Protein AF-A0A7W8KKW0-F1 (afdb_monomer)

Secondary structure (DSSP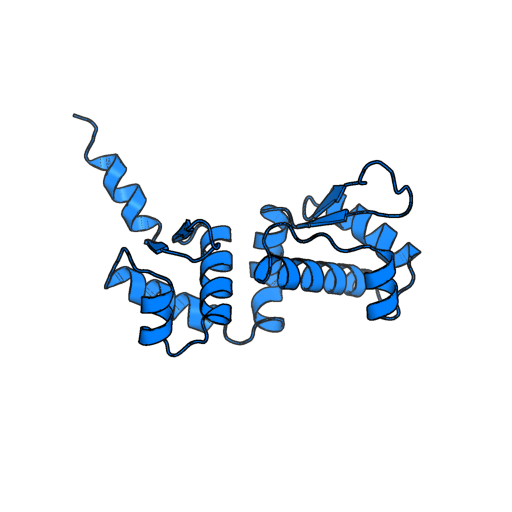, 8-state):
--HHHHHHHHHHHHHHHHTTSTT--EEHHHHHHHTT--HHHHHHHHHHHHHTTSEEEE--TT-TT--EEEE-HHHHHHHHHHTHHHHSTTHHHHHHHHHHHHHHS-SB-HHHHHHHHT--HHHHHHHHHHHHHTTSEEEEE-TTS-EEEEEEHHHHHHHHTSS--

Sequence (165 aa):
MKPRDVRAAIMDELALAWLQVPGHAFVSWALAEAHGLNVLSVGRALVELREAGSVLLYRPDGDAMLVSVVLTPQGQVAWIHDRAESCLPGVRAQQRLVYQFLQQQEPISAATLEASLGLPALRVHQLVLIMRSLGSVQAAVDAAGHFTKIRGRRSVEGVRLVGGA

Solvent-accessible surface area (backbone atoms only — not comparable to full-atom values): 9392 Å² total; per-residue (Å²): 134,58,72,71,56,52,41,48,53,54,51,51,54,49,50,56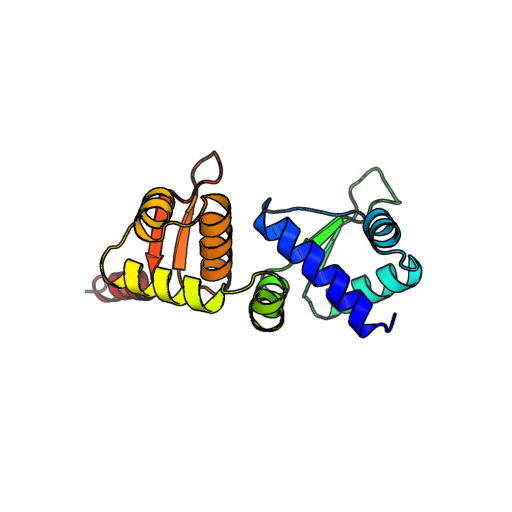,42,41,56,74,38,85,84,48,60,54,46,61,60,60,55,16,60,78,68,75,45,58,54,68,59,51,52,52,36,51,50,52,35,36,76,71,50,28,33,47,80,44,66,58,89,94,39,96,86,45,44,34,42,36,71,28,75,61,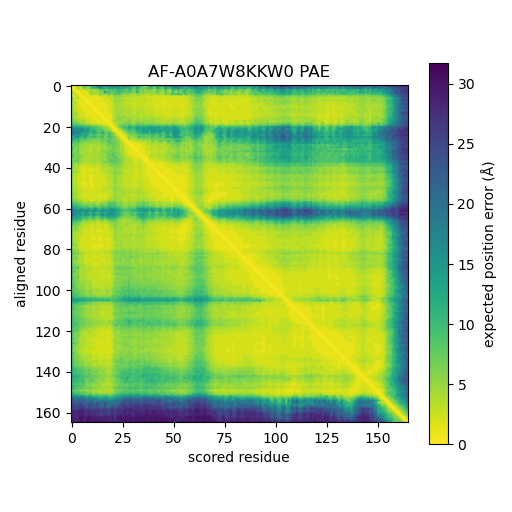25,49,44,52,42,53,76,78,42,38,53,82,78,38,75,60,44,71,62,51,52,51,52,52,51,57,47,39,75,77,50,64,72,37,33,48,68,55,51,22,69,74,67,73,43,56,66,67,57,45,51,34,52,52,52,52,36,36,66,70,56,53,29,47,69,43,62,51,99,87,66,49,48,60,40,35,36,47,42,70,69,58,60,63,61,67,76,77,75,79,131

Radius of gyration: 18.33 Å; Cα contacts (8 Å, |Δi|>4): 197; chains: 1; bounding box: 62×31×45 Å

Structure (mmCIF, N/CA/C/O backbone):
data_AF-A0A7W8KKW0-F1
#
_entry.id   AF-A0A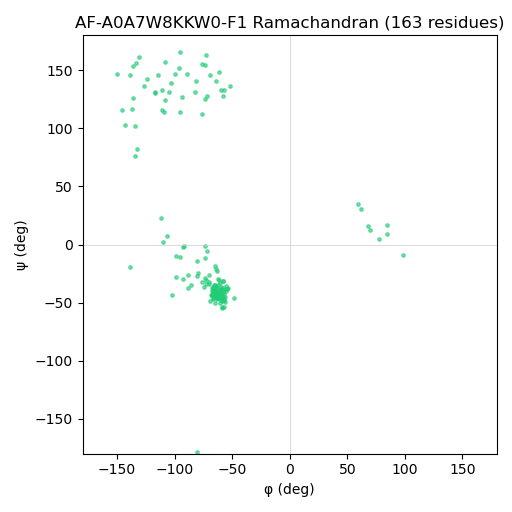7W8KKW0-F1
#
loop_
_atom_site.group_PDB
_atom_site.id
_atom_site.type_symbol
_atom_site.label_atom_id
_atom_site.label_alt_id
_atom_site.label_comp_id
_atom_site.label_asym_id
_atom_site.label_entity_id
_atom_site.label_seq_id
_atom_site.pdbx_PDB_ins_code
_atom_site.Cartn_x
_atom_site.Cartn_y
_atom_site.Cartn_z
_atom_site.occupancy
_atom_site.B_iso_or_equiv
_atom_site.auth_seq_id
_atom_site.auth_comp_id
_atom_site.auth_asym_id
_atom_site.auth_atom_id
_atom_site.pdbx_PDB_model_num
ATOM 1 N N . MET A 1 1 ? 20.179 -10.395 -12.041 1.00 66.50 1 MET A N 1
ATOM 2 C CA . MET A 1 1 ? 18.866 -10.592 -11.387 1.00 66.50 1 MET A CA 1
ATOM 3 C C . MET A 1 1 ? 17.896 -11.208 -12.389 1.00 66.50 1 MET A C 1
ATOM 5 O O . MET A 1 1 ? 17.990 -10.848 -13.561 1.00 66.50 1 MET A O 1
ATOM 9 N N . LYS A 1 2 ? 17.025 -12.149 -11.997 1.00 74.94 2 LYS A N 1
ATOM 10 C CA . LYS A 1 2 ? 16.055 -12.736 -12.944 1.00 74.94 2 LYS A CA 1
ATOM 11 C C . LYS A 1 2 ? 14.908 -11.738 -13.199 1.00 74.94 2 LYS A C 1
ATOM 13 O O . LYS A 1 2 ? 14.627 -10.923 -12.326 1.00 74.94 2 LYS A O 1
ATOM 18 N N . PRO A 1 3 ? 14.194 -11.799 -14.340 1.00 70.12 3 PRO A N 1
ATOM 19 C CA . PRO A 1 3 ? 13.091 -10.870 -14.636 1.00 70.12 3 PRO A CA 1
ATOM 20 C C . PRO A 1 3 ? 11.994 -10.820 -13.559 1.00 70.12 3 PRO A C 1
ATOM 22 O O . PRO A 1 3 ? 11.469 -9.754 -13.247 1.00 70.12 3 PRO A O 1
ATOM 25 N N . ARG A 1 4 ? 11.692 -11.966 -12.931 1.00 74.44 4 ARG A N 1
ATOM 26 C CA . ARG A 1 4 ? 10.740 -12.058 -11.811 1.00 74.44 4 ARG A CA 1
ATOM 27 C C . ARG A 1 4 ? 11.163 -11.201 -10.614 1.00 74.44 4 ARG A C 1
ATOM 29 O O . ARG A 1 4 ? 10.311 -10.572 -9.998 1.00 74.44 4 ARG A O 1
ATOM 36 N N . ASP A 1 5 ? 12.458 -11.150 -10.330 1.00 85.00 5 ASP A N 1
ATOM 37 C CA . ASP A 1 5 ? 13.023 -10.395 -9.212 1.00 85.00 5 ASP A CA 1
ATOM 38 C C . ASP A 1 5 ? 12.975 -8.880 -9.489 1.00 85.00 5 ASP A C 1
ATOM 40 O O . ASP A 1 5 ? 12.812 -8.085 -8.571 1.00 85.00 5 ASP A O 1
ATOM 44 N N . VAL A 1 6 ? 13.066 -8.470 -10.763 1.00 86.00 6 VAL A N 1
ATOM 45 C CA . VAL A 1 6 ? 12.977 -7.054 -11.172 1.00 86.00 6 VAL A CA 1
ATOM 46 C C . VAL A 1 6 ? 11.558 -6.532 -10.974 1.00 86.00 6 VAL A C 1
ATOM 48 O O . VAL A 1 6 ? 11.369 -5.489 -10.355 1.00 86.00 6 VAL A O 1
ATOM 51 N N . ARG A 1 7 ? 10.547 -7.275 -11.450 1.00 89.62 7 ARG A N 1
ATOM 52 C CA . ARG A 1 7 ? 9.134 -6.925 -11.218 1.00 89.62 7 ARG A CA 1
ATOM 53 C C . ARG A 1 7 ? 8.819 -6.850 -9.732 1.00 89.62 7 ARG A C 1
ATOM 55 O O . ARG A 1 7 ? 8.105 -5.955 -9.295 1.00 89.62 7 ARG A O 1
ATOM 62 N N . ALA A 1 8 ? 9.363 -7.796 -8.975 1.00 89.19 8 ALA A N 1
ATOM 63 C CA . ALA A 1 8 ? 9.240 -7.824 -7.537 1.00 89.19 8 ALA A CA 1
ATOM 64 C C . ALA A 1 8 ? 9.808 -6.537 -6.903 1.00 89.19 8 ALA A C 1
ATOM 66 O O . ALA A 1 8 ? 9.080 -5.842 -6.196 1.00 89.19 8 ALA A O 1
ATOM 67 N N . ALA A 1 9 ? 11.054 -6.172 -7.202 1.00 88.12 9 ALA A N 1
ATOM 68 C CA . ALA A 1 9 ? 11.654 -4.947 -6.674 1.00 88.12 9 ALA A CA 1
ATOM 69 C C . ALA A 1 9 ? 10.825 -3.694 -7.023 1.00 88.12 9 ALA A C 1
ATOM 71 O O . ALA A 1 9 ? 10.508 -2.905 -6.140 1.00 88.12 9 ALA A O 1
ATOM 72 N N . ILE A 1 10 ? 10.377 -3.566 -8.280 1.00 88.75 10 ILE A N 1
ATOM 73 C CA . ILE A 1 10 ? 9.519 -2.452 -8.725 1.00 88.75 10 ILE A CA 1
ATOM 74 C C . ILE A 1 10 ? 8.228 -2.362 -7.899 1.00 88.75 10 ILE A C 1
ATOM 76 O O . ILE A 1 10 ? 7.838 -1.279 -7.471 1.00 88.75 10 ILE A O 1
ATOM 80 N N . MET A 1 11 ? 7.544 -3.492 -7.697 1.00 90.56 11 MET A N 1
ATOM 81 C CA . MET A 1 11 ? 6.276 -3.524 -6.966 1.00 90.56 11 MET A CA 1
ATOM 82 C C . MET A 1 11 ? 6.445 -3.165 -5.488 1.00 90.56 11 MET A C 1
ATOM 84 O O . MET A 1 11 ? 5.571 -2.502 -4.938 1.00 90.56 11 MET A O 1
ATOM 88 N N . ASP A 1 12 ? 7.544 -3.583 -4.856 1.00 90.75 12 ASP A N 1
ATOM 89 C CA . ASP A 1 12 ? 7.814 -3.243 -3.455 1.00 90.75 12 ASP A CA 1
ATOM 90 C C . ASP A 1 12 ? 8.058 -1.751 -3.286 1.00 90.75 12 ASP A C 1
ATOM 92 O O . ASP A 1 12 ? 7.435 -1.131 -2.430 1.00 90.75 12 ASP A O 1
ATOM 96 N N . GLU A 1 13 ? 8.893 -1.164 -4.139 1.00 87.12 13 GLU A N 1
ATOM 97 C CA . GLU A 1 13 ? 9.182 0.272 -4.109 1.00 87.12 13 GLU A CA 1
ATOM 98 C C . GLU A 1 13 ? 7.916 1.101 -4.341 1.00 87.12 13 GLU A C 1
ATOM 100 O O . GLU A 1 13 ? 7.602 2.008 -3.569 1.00 87.12 13 GLU A O 1
ATOM 105 N N . LEU A 1 14 ? 7.110 0.727 -5.340 1.00 86.88 14 LEU A N 1
ATOM 106 C CA . LEU A 1 14 ? 5.821 1.370 -5.592 1.00 86.88 14 LEU A CA 1
ATOM 107 C C . LEU A 1 14 ? 4.872 1.284 -4.403 1.00 86.88 14 LEU A C 1
ATOM 109 O O . LEU A 1 14 ? 4.224 2.272 -4.058 1.00 86.88 14 LEU A O 1
ATOM 113 N N . ALA A 1 15 ? 4.754 0.104 -3.799 1.00 89.88 15 ALA A N 1
ATOM 114 C CA . ALA A 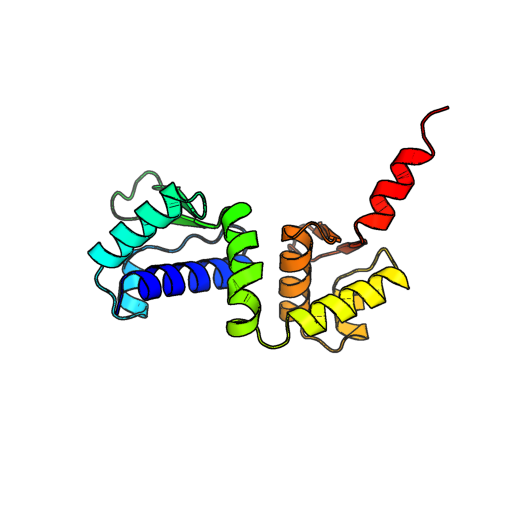1 15 ? 3.851 -0.104 -2.683 1.00 89.88 15 ALA A CA 1
ATOM 115 C C . ALA A 1 15 ? 4.319 0.645 -1.432 1.00 89.88 15 ALA A C 1
ATOM 117 O O . ALA A 1 15 ? 3.510 1.290 -0.769 1.00 89.88 15 ALA A O 1
ATOM 118 N N . LEU A 1 16 ? 5.615 0.613 -1.121 1.00 87.19 16 LEU A N 1
ATOM 119 C CA . LEU A 1 16 ? 6.175 1.327 0.025 1.00 87.19 16 LEU A CA 1
ATOM 120 C C . LEU A 1 16 ? 6.048 2.842 -0.139 1.00 87.19 16 LEU A C 1
ATOM 122 O O . LEU A 1 16 ? 5.694 3.521 0.825 1.00 87.19 16 LEU A O 1
ATOM 126 N N . ALA A 1 17 ? 6.248 3.366 -1.348 1.00 83.69 17 ALA A N 1
ATOM 127 C CA . ALA A 1 17 ? 6.038 4.779 -1.627 1.00 83.69 17 ALA A CA 1
ATOM 128 C C . ALA A 1 17 ? 4.554 5.173 -1.542 1.00 83.69 17 ALA A C 1
ATOM 130 O O . ALA A 1 17 ? 4.214 6.175 -0.910 1.00 83.69 17 ALA A O 1
ATOM 131 N N . TRP A 1 18 ? 3.656 4.349 -2.095 1.00 86.12 18 TRP A N 1
ATOM 132 C CA . TRP A 1 18 ? 2.203 4.521 -1.969 1.00 86.12 18 TRP A CA 1
ATOM 133 C C . TRP A 1 18 ? 1.747 4.592 -0.503 1.00 86.12 18 TRP A C 1
ATOM 135 O O . TRP A 1 18 ? 0.872 5.388 -0.160 1.00 86.12 18 TRP A O 1
ATOM 145 N N . LEU A 1 19 ? 2.360 3.789 0.366 1.00 85.12 19 LEU A N 1
ATOM 146 C CA . LEU A 1 19 ? 2.066 3.746 1.797 1.00 85.12 19 LEU A CA 1
ATOM 147 C C . LEU A 1 19 ? 2.581 4.955 2.593 1.00 85.12 19 LEU A C 1
ATOM 149 O O . LEU A 1 19 ? 2.207 5.102 3.758 1.00 85.12 19 LEU A O 1
ATOM 153 N N . GLN A 1 20 ? 3.435 5.791 1.998 1.00 79.69 20 GLN A N 1
ATOM 154 C CA . GLN A 1 20 ? 3.926 7.034 2.599 1.00 79.69 20 GLN A CA 1
ATOM 155 C C . GLN A 1 20 ? 3.214 8.265 2.034 1.00 79.69 20 GLN A C 1
ATOM 157 O O . GLN A 1 20 ? 2.842 9.157 2.793 1.00 79.69 20 GLN A O 1
ATOM 162 N N . VAL A 1 21 ? 3.020 8.318 0.711 1.00 67.94 21 VAL A N 1
ATOM 163 C CA . VAL A 1 21 ? 2.392 9.445 0.011 1.00 67.94 21 VAL A CA 1
ATOM 164 C C . VAL A 1 21 ? 1.411 8.912 -1.042 1.00 67.94 21 VAL A C 1
ATOM 166 O O . VAL A 1 21 ? 1.830 8.271 -2.013 1.00 67.94 21 VAL A O 1
ATOM 169 N N . PRO A 1 22 ? 0.101 9.192 -0.913 1.00 57.62 22 PRO A N 1
ATOM 170 C CA . PRO A 1 22 ? -0.870 8.851 -1.946 1.00 57.62 22 PRO A CA 1
ATOM 171 C C . PRO A 1 22 ? -0.507 9.503 -3.289 1.00 57.62 22 PRO A C 1
ATOM 173 O O . PRO A 1 22 ? -0.316 10.712 -3.364 1.00 57.62 22 PRO A O 1
ATOM 176 N N . GLY A 1 23 ? -0.437 8.703 -4.357 1.00 53.31 23 GLY A N 1
ATOM 177 C CA . GLY A 1 23 ? -0.143 9.197 -5.708 1.00 53.31 23 GLY A CA 1
ATOM 178 C C . GLY A 1 23 ? 1.343 9.363 -6.031 1.00 53.31 23 GLY A C 1
ATOM 179 O O . GLY A 1 23 ? 1.667 10.046 -6.999 1.00 53.31 23 GLY A O 1
ATOM 180 N N . HIS A 1 24 ? 2.244 8.751 -5.253 1.00 59.28 24 HIS A N 1
ATOM 181 C CA . HIS A 1 24 ? 3.670 8.788 -5.559 1.00 59.28 24 HIS A CA 1
ATOM 182 C C . HIS A 1 24 ? 3.967 8.231 -6.959 1.00 59.28 24 HIS A C 1
ATOM 184 O O . HIS A 1 24 ? 3.500 7.152 -7.332 1.00 59.28 24 HIS A O 1
ATOM 190 N N . ALA A 1 25 ? 4.775 8.978 -7.705 1.00 62.72 25 ALA A N 1
ATOM 191 C CA . ALA A 1 25 ? 5.346 8.578 -8.976 1.00 62.72 25 ALA A CA 1
ATOM 192 C C . ALA A 1 25 ? 6.865 8.536 -8.824 1.00 62.72 25 ALA A C 1
ATOM 194 O O . ALA A 1 25 ? 7.461 9.503 -8.354 1.00 62.72 25 ALA A O 1
ATOM 195 N N . PHE A 1 26 ? 7.489 7.443 -9.255 1.00 67.19 26 PHE A N 1
ATOM 196 C CA . PHE A 1 26 ? 8.945 7.350 -9.332 1.00 67.19 26 PHE A CA 1
ATOM 197 C C . PHE A 1 26 ? 9.402 7.384 -10.790 1.00 67.19 26 PHE A C 1
ATOM 199 O O . PHE A 1 26 ? 8.639 7.043 -11.697 1.00 67.19 26 PHE A O 1
ATOM 206 N N . VAL A 1 27 ? 10.659 7.776 -11.003 1.00 70.38 27 VAL A N 1
ATOM 207 C CA . VAL A 1 27 ? 11.274 7.799 -12.331 1.00 70.38 27 VAL A CA 1
ATOM 208 C C . VAL A 1 27 ? 12.029 6.495 -12.576 1.00 70.38 27 VAL A C 1
ATOM 210 O O . VAL A 1 27 ? 12.878 6.098 -11.778 1.00 70.38 27 VAL A O 1
ATOM 213 N N . SER A 1 28 ? 11.747 5.821 -13.693 1.00 70.31 28 SER A N 1
ATOM 214 C CA . SER A 1 28 ? 12.266 4.475 -13.982 1.00 70.31 28 SER A CA 1
ATOM 215 C C . SER A 1 28 ? 13.794 4.356 -13.984 1.00 70.31 28 SER A C 1
ATOM 217 O O . SER A 1 28 ? 14.314 3.297 -13.636 1.00 70.31 28 SER A O 1
ATOM 219 N N . TRP A 1 29 ? 14.522 5.414 -14.358 1.00 74.94 29 TRP A N 1
ATOM 220 C CA . TRP A 1 29 ? 15.989 5.414 -14.315 1.00 74.94 29 TRP A CA 1
ATOM 221 C C . TRP A 1 29 ? 16.531 5.542 -12.888 1.00 74.94 29 TRP A C 1
ATOM 223 O O . TRP A 1 29 ? 17.494 4.860 -12.563 1.00 74.94 29 TRP A O 1
ATOM 233 N N . ALA A 1 30 ? 15.882 6.328 -12.024 1.00 76.88 30 ALA A N 1
ATOM 234 C CA . ALA A 1 30 ? 16.296 6.492 -10.632 1.00 76.88 30 ALA A CA 1
ATOM 235 C C . ALA A 1 30 ? 16.130 5.179 -9.856 1.00 76.88 30 ALA A C 1
ATOM 237 O O . ALA A 1 30 ? 17.005 4.789 -9.089 1.00 76.88 30 ALA A O 1
ATOM 238 N N . LEU A 1 31 ? 15.051 4.437 -10.131 1.00 76.62 31 LEU A N 1
ATOM 239 C CA . LEU A 1 31 ? 14.885 3.077 -9.618 1.00 76.62 31 LEU A CA 1
ATOM 240 C C . LEU A 1 31 ? 15.981 2.142 -10.146 1.00 76.62 31 LEU A C 1
ATOM 242 O O . LEU A 1 31 ? 16.545 1.345 -9.399 1.00 76.62 31 LEU A O 1
ATOM 246 N N . ALA A 1 32 ? 16.281 2.218 -11.445 1.00 81.19 32 ALA A N 1
ATOM 247 C CA . ALA A 1 32 ? 17.323 1.388 -12.028 1.00 81.19 32 ALA A CA 1
ATOM 248 C C . ALA A 1 32 ? 18.680 1.651 -11.358 1.00 81.19 32 ALA A C 1
ATOM 250 O O . ALA A 1 32 ? 19.369 0.705 -10.993 1.00 81.19 32 ALA A O 1
ATOM 251 N N . GLU A 1 33 ? 19.026 2.913 -11.125 1.00 82.50 33 GLU A N 1
ATOM 252 C CA . GLU A 1 33 ? 20.253 3.310 -10.438 1.00 82.50 33 GLU A CA 1
ATOM 253 C C . GLU A 1 33 ? 20.278 2.843 -8.976 1.00 82.50 33 GLU A C 1
ATOM 255 O O . GLU A 1 33 ? 21.221 2.160 -8.574 1.00 82.50 33 GLU A O 1
ATOM 260 N N . ALA A 1 34 ? 19.214 3.110 -8.211 1.00 78.75 34 ALA A N 1
ATOM 261 C CA . ALA A 1 34 ? 19.122 2.764 -6.790 1.00 78.75 34 ALA A CA 1
ATOM 262 C C . ALA A 1 34 ? 19.294 1.260 -6.515 1.00 78.75 34 ALA A C 1
ATOM 264 O O . ALA A 1 34 ? 19.839 0.868 -5.484 1.00 78.75 34 ALA A O 1
ATOM 265 N N . HIS A 1 35 ? 18.866 0.413 -7.453 1.00 77.94 35 HIS A N 1
ATOM 266 C CA . HIS A 1 35 ? 18.944 -1.043 -7.324 1.00 77.94 35 HIS A CA 1
ATOM 267 C C . HIS A 1 35 ? 20.030 -1.685 -8.204 1.00 77.94 35 HIS A C 1
ATOM 269 O O . HIS A 1 35 ? 20.086 -2.915 -8.301 1.00 77.94 35 HIS A O 1
ATOM 275 N N . GLY A 1 36 ? 20.879 -0.891 -8.869 1.00 83.19 36 GLY A N 1
ATOM 276 C CA . GLY A 1 36 ? 21.920 -1.400 -9.772 1.00 83.19 36 GLY A CA 1
ATOM 277 C C . GLY A 1 36 ? 21.364 -2.240 -10.932 1.00 83.19 36 GLY A C 1
ATOM 278 O O . GLY A 1 36 ? 21.958 -3.243 -11.336 1.00 83.19 36 GLY A O 1
ATOM 279 N N . LEU A 1 37 ? 20.185 -1.879 -11.438 1.00 85.00 37 LEU A N 1
ATOM 280 C CA . LEU A 1 37 ? 19.455 -2.598 -12.475 1.00 85.00 37 LEU A CA 1
ATOM 281 C C . LEU A 1 37 ? 19.707 -2.015 -13.859 1.00 85.00 37 LEU A C 1
ATOM 283 O O . LEU A 1 37 ? 19.920 -0.824 -14.060 1.00 85.00 37 LEU A O 1
ATOM 287 N N . ASN A 1 38 ? 19.590 -2.880 -14.860 1.00 86.56 38 ASN A N 1
ATOM 288 C CA . ASN A 1 38 ? 19.587 -2.447 -16.245 1.00 86.56 38 ASN A CA 1
ATOM 289 C C . ASN A 1 38 ? 18.261 -1.734 -16.586 1.00 86.56 38 ASN A C 1
ATOM 291 O O . ASN A 1 38 ? 17.182 -2.305 -16.405 1.00 86.56 38 ASN A O 1
ATOM 295 N N . VAL A 1 39 ? 18.347 -0.522 -17.145 1.00 84.25 39 VAL A N 1
ATOM 296 C CA . VAL A 1 39 ? 17.187 0.315 -17.510 1.00 84.25 39 VAL A CA 1
ATOM 297 C C . VAL A 1 39 ? 16.235 -0.381 -18.494 1.00 84.25 39 VAL A C 1
ATOM 299 O O . VAL A 1 39 ? 15.020 -0.266 -18.346 1.00 84.25 39 VAL A O 1
ATOM 302 N N . LEU A 1 40 ? 16.741 -1.159 -19.460 1.00 86.00 40 LEU A N 1
ATOM 303 C CA . LEU A 1 40 ? 15.889 -1.912 -20.394 1.00 86.00 40 LEU A CA 1
ATOM 304 C C . LEU A 1 40 ? 15.120 -3.027 -19.677 1.00 86.00 40 LEU A C 1
ATOM 306 O O . LEU A 1 40 ? 13.955 -3.267 -19.993 1.00 86.00 40 LEU A O 1
ATOM 310 N N . SER A 1 41 ? 15.742 -3.691 -18.699 1.00 87.75 41 SER A N 1
ATOM 311 C CA . SER A 1 41 ? 15.069 -4.699 -17.872 1.00 87.75 41 SER A CA 1
ATOM 312 C C . SER A 1 41 ? 13.952 -4.084 -17.030 1.00 87.75 41 SER A C 1
ATOM 314 O O . SER A 1 41 ? 12.877 -4.673 -16.934 1.00 87.75 41 SER A O 1
ATOM 316 N N . VAL A 1 42 ? 14.178 -2.890 -16.469 1.00 87.88 42 VAL A N 1
ATOM 317 C CA . VAL A 1 42 ? 13.142 -2.127 -15.752 1.00 87.88 42 VAL A CA 1
ATOM 318 C C . VAL A 1 42 ? 12.011 -1.736 -16.705 1.00 87.88 42 VAL A C 1
ATOM 320 O O . VAL A 1 42 ? 10.848 -1.979 -16.398 1.00 87.88 42 VAL A O 1
ATOM 323 N N . GLY A 1 43 ? 12.334 -1.220 -17.895 1.00 87.81 43 GLY A N 1
ATOM 324 C CA . GLY A 1 43 ? 11.340 -0.862 -18.910 1.00 87.81 43 GLY A CA 1
ATOM 325 C C . GLY A 1 43 ? 10.457 -2.040 -19.332 1.00 87.81 43 GLY A C 1
ATOM 326 O O . GLY A 1 43 ? 9.235 -1.913 -19.354 1.00 87.81 43 GLY A O 1
ATOM 327 N N . ARG A 1 44 ? 11.047 -3.214 -19.596 1.00 90.38 44 ARG A N 1
ATOM 328 C CA . ARG A 1 44 ? 10.287 -4.437 -19.921 1.00 90.38 44 ARG A CA 1
ATOM 329 C C . ARG A 1 44 ? 9.387 -4.872 -18.768 1.00 90.38 44 ARG A C 1
ATOM 331 O O . ARG A 1 44 ? 8.211 -5.140 -18.985 1.00 90.38 44 ARG A O 1
ATOM 338 N N . ALA A 1 45 ? 9.916 -4.881 -17.547 1.00 91.69 45 ALA A N 1
ATOM 339 C CA . ALA A 1 45 ? 9.143 -5.224 -16.359 1.00 91.69 45 ALA A CA 1
ATOM 340 C C . ALA A 1 45 ? 7.954 -4.269 -16.143 1.00 91.69 45 ALA A C 1
ATOM 342 O O . ALA A 1 45 ? 6.872 -4.720 -15.777 1.00 91.69 45 ALA A O 1
ATOM 343 N N . LEU A 1 46 ? 8.120 -2.970 -16.411 1.00 90.12 46 LEU A N 1
ATOM 344 C CA . LEU A 1 46 ? 7.038 -1.984 -16.329 1.00 90.12 46 LEU A CA 1
ATOM 345 C C . LEU A 1 46 ? 5.947 -2.207 -17.381 1.00 90.12 46 LEU A C 1
ATOM 347 O O . LEU A 1 46 ? 4.767 -2.063 -17.064 1.00 90.12 46 LEU A O 1
ATOM 351 N N . VAL A 1 47 ? 6.317 -2.583 -18.609 1.00 91.06 47 VAL A N 1
ATOM 352 C CA . VAL A 1 47 ? 5.343 -2.945 -19.653 1.00 91.06 47 VAL A CA 1
ATOM 353 C C . VAL A 1 47 ? 4.542 -4.176 -19.233 1.00 91.06 47 VAL A C 1
ATOM 355 O O . VAL A 1 47 ? 3.316 -4.129 -19.262 1.00 91.06 47 VAL A O 1
ATOM 358 N N . GLU A 1 48 ? 5.205 -5.225 -18.744 1.00 93.44 48 GLU A N 1
ATOM 359 C CA . GLU A 1 48 ? 4.533 -6.440 -18.258 1.00 93.44 48 GLU A CA 1
ATOM 360 C C . GLU A 1 48 ? 3.590 -6.147 -17.076 1.00 93.44 48 GLU A C 1
ATOM 362 O O . GLU A 1 48 ? 2.464 -6.640 -17.030 1.00 93.44 48 GLU A O 1
ATOM 367 N N . LEU A 1 49 ? 4.017 -5.316 -16.118 1.00 93.69 49 LEU A N 1
ATOM 368 C CA . LEU A 1 49 ? 3.180 -4.913 -14.982 1.00 93.69 49 LEU A CA 1
ATOM 369 C C . LEU A 1 49 ? 1.972 -4.073 -15.421 1.00 93.69 49 LEU A C 1
ATOM 371 O O . LEU A 1 49 ? 0.897 -4.191 -14.825 1.00 93.69 49 LEU A O 1
ATOM 375 N N . ARG A 1 50 ? 2.129 -3.237 -16.455 1.00 94.12 50 ARG A N 1
ATOM 376 C CA . ARG A 1 50 ? 1.029 -2.469 -17.055 1.00 94.12 50 ARG A CA 1
ATOM 377 C C . ARG A 1 50 ? 0.032 -3.396 -17.745 1.00 94.12 50 ARG A C 1
ATOM 379 O O . ARG A 1 50 ? -1.167 -3.233 -17.551 1.00 94.12 50 ARG A O 1
ATOM 386 N N . GLU A 1 51 ? 0.510 -4.361 -18.526 1.00 94.81 51 GLU A N 1
ATOM 387 C CA . GLU A 1 51 ? -0.336 -5.354 -19.203 1.00 94.81 51 GLU A CA 1
ATOM 388 C C . GLU A 1 51 ? -1.102 -6.232 -18.205 1.00 94.81 51 GLU A C 1
ATOM 390 O O . GLU A 1 51 ? -2.269 -6.545 -18.425 1.00 94.81 51 GLU A O 1
ATOM 395 N N . ALA A 1 52 ? -0.493 -6.543 -17.057 1.00 94.19 52 ALA A N 1
ATOM 396 C CA . ALA A 1 52 ? -1.155 -7.217 -15.940 1.00 94.19 52 ALA A CA 1
ATOM 397 C C . ALA A 1 52 ? -2.130 -6.314 -15.150 1.00 94.19 52 ALA A C 1
ATOM 399 O O . ALA A 1 52 ? -2.715 -6.761 -14.162 1.00 94.19 52 ALA A O 1
ATOM 400 N N . GLY A 1 53 ? -2.269 -5.036 -15.521 1.00 94.12 53 GLY A N 1
ATOM 401 C CA . GLY A 1 53 ? -3.132 -4.067 -14.841 1.00 94.12 53 GLY A CA 1
ATOM 402 C C . GLY A 1 53 ? -2.648 -3.656 -13.448 1.00 94.12 53 GLY A C 1
ATOM 403 O O . GLY A 1 53 ? -3.401 -3.040 -12.698 1.00 94.12 53 GLY A O 1
ATOM 404 N N . SER A 1 54 ? -1.407 -3.981 -13.075 1.00 93.75 54 SER A N 1
ATOM 405 C CA . SER A 1 54 ? -0.853 -3.691 -11.742 1.00 93.75 54 SER A CA 1
ATOM 406 C C . SER A 1 54 ? -0.368 -2.248 -11.602 1.00 93.75 54 SER A C 1
ATOM 408 O O . SER A 1 54 ? -0.367 -1.698 -10.501 1.00 93.75 54 SER A O 1
ATOM 410 N N . VAL A 1 55 ? 0.027 -1.620 -12.712 1.00 91.75 55 V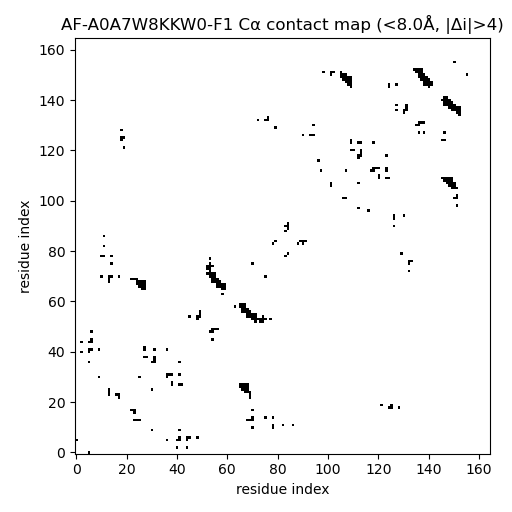AL A N 1
ATOM 411 C CA . VAL A 1 55 ? 0.510 -0.234 -12.733 1.00 91.75 55 VAL A CA 1
ATOM 412 C C . VAL A 1 55 ? -0.084 0.561 -13.891 1.00 91.75 55 VAL A C 1
ATOM 414 O O . VAL A 1 55 ? -0.413 0.011 -14.943 1.00 91.75 55 VAL A O 1
ATOM 417 N N . LEU A 1 56 ? -0.168 1.875 -13.708 1.00 89.75 56 LEU A N 1
ATOM 418 C CA . LEU A 1 56 ? -0.367 2.844 -14.781 1.00 89.75 56 LEU A CA 1
ATOM 419 C C . LEU A 1 56 ? 0.956 3.537 -15.081 1.00 89.75 56 LEU A C 1
ATOM 421 O O . LEU A 1 56 ? 1.701 3.893 -14.169 1.00 89.75 56 LEU A O 1
ATOM 425 N N . LEU A 1 57 ? 1.218 3.738 -16.370 1.00 87.88 57 LEU A N 1
ATOM 426 C CA . LEU A 1 57 ? 2.355 4.505 -16.861 1.00 87.88 57 LEU A CA 1
ATOM 427 C C . LEU A 1 57 ? 1.822 5.820 -17.424 1.00 87.88 57 LEU A C 1
ATOM 429 O O . LEU A 1 57 ? 0.960 5.808 -18.305 1.00 87.88 57 LEU A O 1
ATOM 433 N N . TYR A 1 58 ? 2.337 6.932 -16.920 1.00 82.12 58 TYR A N 1
ATOM 434 C CA . TYR A 1 58 ? 2.030 8.276 -17.388 1.00 82.12 58 TYR A CA 1
ATOM 435 C C . TYR A 1 58 ? 3.325 8.986 -17.770 1.00 82.12 58 TYR A C 1
ATOM 437 O O . TYR A 1 58 ? 4.355 8.817 -17.119 1.00 82.12 58 TYR A O 1
ATOM 445 N N . ARG A 1 59 ? 3.274 9.784 -18.832 1.00 80.12 59 ARG A N 1
ATOM 446 C CA . ARG A 1 59 ? 4.365 10.672 -19.222 1.00 80.12 59 ARG A CA 1
ATOM 447 C C . ARG A 1 59 ? 3.892 12.102 -18.970 1.00 80.12 59 ARG A C 1
ATOM 449 O O . ARG A 1 59 ? 2.923 12.495 -19.615 1.00 80.12 59 ARG A O 1
ATOM 456 N N . PRO A 1 60 ? 4.518 12.854 -18.051 1.00 72.12 60 PRO A N 1
ATOM 457 C CA . PRO A 1 60 ? 4.210 14.262 -17.891 1.00 72.12 60 PRO A CA 1
ATOM 458 C C . PRO A 1 60 ? 4.578 15.041 -19.151 1.00 72.12 60 PRO A C 1
ATOM 460 O O . PRO A 1 60 ? 5.613 14.792 -19.772 1.00 72.12 60 PRO A O 1
ATOM 463 N N . ASP A 1 61 ? 3.728 15.998 -19.514 1.00 75.88 61 ASP A N 1
ATOM 464 C CA . ASP A 1 61 ? 4.019 16.924 -20.601 1.00 75.88 61 ASP A CA 1
ATOM 465 C C . ASP A 1 61 ? 5.305 17.708 -20.297 1.00 75.88 61 ASP A C 1
ATOM 467 O O . ASP A 1 61 ? 5.490 18.227 -19.196 1.00 75.88 61 ASP A O 1
ATOM 471 N N . GLY A 1 62 ? 6.202 17.792 -21.282 1.00 68.50 62 GLY A N 1
ATOM 472 C CA . GLY A 1 62 ? 7.436 18.579 -21.192 1.00 68.50 62 GLY A CA 1
ATOM 473 C C . GLY A 1 62 ? 8.710 17.807 -20.834 1.00 68.50 62 GLY A C 1
ATOM 474 O O . GLY A 1 62 ? 9.788 18.372 -20.997 1.00 68.50 62 GLY A O 1
ATOM 475 N N . ASP A 1 63 ? 8.630 16.528 -20.444 1.00 69.00 63 ASP A N 1
ATOM 476 C CA . ASP A 1 63 ? 9.820 15.684 -20.252 1.00 69.00 63 ASP A CA 1
ATOM 477 C C . ASP A 1 63 ? 9.643 14.294 -20.884 1.00 69.00 63 ASP A C 1
ATOM 479 O O . ASP A 1 63 ? 9.003 13.390 -20.344 1.00 69.00 63 ASP A O 1
ATOM 483 N N . ALA A 1 64 ? 10.247 14.112 -22.060 1.00 61.62 64 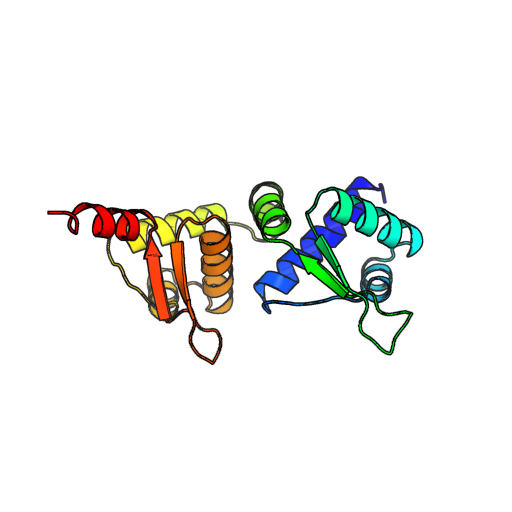ALA A N 1
ATOM 484 C CA . ALA A 1 64 ? 10.194 12.855 -22.803 1.00 61.62 64 ALA A CA 1
ATOM 485 C C . ALA A 1 64 ? 10.891 11.686 -22.082 1.00 61.62 64 ALA A C 1
ATOM 487 O O . ALA A 1 64 ? 10.623 10.526 -22.416 1.00 61.62 64 ALA A O 1
ATOM 488 N N . MET A 1 65 ? 11.767 11.979 -21.114 1.00 65.06 65 MET A N 1
ATOM 489 C CA . MET A 1 65 ? 12.559 10.991 -20.378 1.00 65.06 65 MET A CA 1
ATOM 490 C C . MET A 1 65 ? 11.916 10.590 -19.050 1.00 65.06 65 MET A C 1
ATOM 492 O O . MET A 1 65 ? 12.334 9.598 -18.444 1.00 65.06 65 MET A O 1
ATOM 496 N N . LEU A 1 66 ? 10.878 11.306 -18.610 1.00 70.75 66 LEU A N 1
ATOM 497 C CA . LEU A 1 66 ? 10.198 11.022 -17.356 1.00 70.75 66 LEU A CA 1
ATOM 498 C C . LEU A 1 66 ? 8.972 10.138 -17.604 1.00 70.75 66 LEU A C 1
ATOM 500 O O . LEU A 1 66 ? 7.999 10.523 -18.247 1.00 70.75 66 LEU A O 1
ATOM 504 N N . VAL A 1 67 ? 9.024 8.913 -17.085 1.00 75.25 67 VAL A N 1
ATOM 505 C CA . VAL A 1 67 ? 7.855 8.035 -16.983 1.00 75.25 67 VAL A CA 1
ATOM 506 C C . VAL A 1 67 ? 7.488 7.947 -15.515 1.00 75.25 67 VAL A C 1
ATOM 508 O O . VAL A 1 67 ? 8.253 7.413 -14.715 1.00 75.25 67 VAL A O 1
ATOM 511 N N . SER A 1 68 ? 6.319 8.477 -15.183 1.00 78.69 68 SER A N 1
ATOM 512 C CA . SER A 1 68 ? 5.679 8.321 -13.887 1.00 78.69 68 SER A CA 1
ATOM 513 C C . SER A 1 68 ? 4.947 6.987 -13.842 1.00 78.69 68 SER A C 1
ATOM 515 O O . SER A 1 68 ? 4.173 6.653 -14.742 1.00 78.69 68 SER A O 1
ATOM 517 N N . VAL A 1 69 ? 5.174 6.228 -12.776 1.00 85.06 69 VAL A N 1
ATOM 518 C CA . VAL A 1 69 ? 4.536 4.927 -12.554 1.00 85.06 69 VAL A CA 1
ATOM 519 C C . VAL A 1 69 ? 3.684 5.002 -11.298 1.00 85.06 69 VAL A C 1
ATOM 521 O O . VAL A 1 69 ? 4.171 5.444 -10.261 1.00 85.06 69 VAL A O 1
ATOM 524 N N . VAL A 1 70 ? 2.431 4.557 -11.385 1.00 85.88 70 VAL A N 1
ATOM 525 C CA . VAL A 1 70 ? 1.484 4.562 -10.261 1.00 85.88 70 VAL A CA 1
ATOM 526 C C . VAL A 1 70 ? 0.903 3.167 -10.067 1.00 85.88 70 VAL A C 1
ATOM 528 O O . VAL A 1 70 ? 0.515 2.511 -11.033 1.00 85.88 70 VAL A O 1
ATOM 531 N N . LEU A 1 71 ? 0.810 2.719 -8.815 1.00 88.44 71 LEU A N 1
ATOM 532 C CA . LEU A 1 71 ? 0.197 1.440 -8.460 1.00 88.44 71 LEU A CA 1
ATOM 533 C C . LEU A 1 71 ? -1.332 1.526 -8.591 1.00 88.44 71 LEU A C 1
ATOM 535 O O . LEU A 1 71 ? -1.966 2.386 -7.974 1.00 88.44 71 LEU A O 1
ATOM 539 N N . THR A 1 72 ? -1.942 0.630 -9.367 1.00 91.50 72 THR A N 1
ATOM 540 C CA . THR A 1 72 ? -3.409 0.565 -9.472 1.00 91.50 72 THR A CA 1
ATOM 541 C C . THR A 1 72 ? -4.017 -0.023 -8.196 1.00 91.50 72 THR A C 1
ATOM 543 O O . THR A 1 72 ? -3.320 -0.718 -7.453 1.00 91.50 72 THR A O 1
ATOM 546 N N . PRO A 1 73 ? -5.330 0.148 -7.949 1.00 91.06 73 PRO A N 1
ATOM 547 C CA . PRO A 1 73 ? -6.010 -0.581 -6.877 1.00 91.06 73 PRO A CA 1
ATOM 548 C C . PRO A 1 73 ? -5.813 -2.103 -6.970 1.00 91.06 73 PRO A C 1
ATOM 550 O O . PRO A 1 73 ? -5.616 -2.770 -5.958 1.00 91.06 73 PRO A O 1
ATOM 553 N N . GLN A 1 74 ? -5.792 -2.657 -8.186 1.00 93.31 74 GLN A N 1
ATOM 554 C CA . GLN A 1 74 ? -5.506 -4.074 -8.410 1.00 93.31 74 GLN A CA 1
ATOM 555 C C . GLN A 1 74 ? -4.068 -4.437 -8.007 1.00 93.31 74 GLN A C 1
ATOM 557 O O . GLN A 1 74 ? -3.863 -5.430 -7.310 1.00 93.31 74 GLN A O 1
ATOM 562 N N . GLY A 1 75 ? -3.081 -3.625 -8.397 1.00 92.62 75 GLY A N 1
ATOM 563 C CA . GLY A 1 75 ? -1.678 -3.816 -8.024 1.00 92.62 75 GLY A CA 1
ATOM 564 C C . GLY A 1 75 ? -1.438 -3.694 -6.518 1.00 92.62 75 GLY A C 1
ATOM 565 O O . GLY A 1 75 ? -0.676 -4.480 -5.960 1.00 92.62 75 GLY A O 1
ATOM 566 N N . GLN A 1 76 ? -2.139 -2.771 -5.849 1.00 92.88 76 GLN A N 1
ATOM 567 C CA . GLN A 1 76 ? -2.137 -2.634 -4.388 1.00 92.88 76 GLN A CA 1
ATOM 568 C C . GLN A 1 76 ? -2.610 -3.930 -3.735 1.00 92.88 76 GLN A C 1
ATOM 570 O O . GLN A 1 76 ? -1.893 -4.508 -2.924 1.00 92.88 76 GLN A O 1
ATOM 575 N N . VAL A 1 77 ? -3.787 -4.427 -4.122 1.00 94.06 77 VAL A N 1
ATOM 576 C CA . VAL A 1 77 ? -4.359 -5.661 -3.563 1.00 94.06 77 VAL A CA 1
ATOM 577 C C . VAL A 1 77 ? -3.448 -6.867 -3.811 1.00 94.06 77 VAL A C 1
ATOM 579 O O . VAL A 1 77 ? -3.179 -7.620 -2.874 1.00 94.06 77 VAL A O 1
ATOM 582 N N . ALA A 1 78 ? -2.915 -7.022 -5.026 1.00 93.75 78 ALA A N 1
ATOM 583 C CA . ALA A 1 78 ? -1.985 -8.104 -5.355 1.00 93.75 78 ALA A CA 1
ATOM 584 C C . ALA A 1 78 ? -0.723 -8.062 -4.476 1.00 93.75 78 ALA A C 1
ATOM 586 O O . ALA A 1 78 ? -0.360 -9.059 -3.851 1.00 93.75 78 ALA A O 1
ATOM 587 N N . TRP A 1 79 ? -0.098 -6.887 -4.344 1.00 94.94 79 TRP A N 1
ATOM 588 C CA . TRP A 1 79 ? 1.069 -6.720 -3.478 1.00 94.94 79 TRP A CA 1
ATOM 589 C C . TRP A 1 79 ? 0.752 -7.019 -2.008 1.00 94.94 79 TRP A C 1
ATOM 591 O O . TRP A 1 79 ? 1.531 -7.695 -1.329 1.00 94.94 79 TRP A O 1
ATOM 601 N N . ILE A 1 80 ? -0.407 -6.569 -1.515 1.00 94.62 80 ILE A N 1
ATOM 602 C CA . ILE A 1 80 ? -0.832 -6.818 -0.134 1.00 94.62 80 ILE A CA 1
ATOM 603 C C . ILE A 1 80 ? -0.941 -8.320 0.148 1.00 94.62 80 ILE A C 1
ATOM 605 O O . ILE A 1 80 ? -0.482 -8.786 1.195 1.00 94.62 80 ILE A O 1
ATOM 609 N N . HIS A 1 81 ? -1.534 -9.085 -0.769 1.00 92.38 81 HIS A N 1
ATOM 610 C CA . HIS A 1 81 ? -1.704 -10.525 -0.591 1.00 92.38 81 HIS A CA 1
ATOM 611 C C . HIS A 1 81 ? -0.377 -11.284 -0.619 1.00 92.38 81 HIS A C 1
ATOM 613 O O . HIS A 1 81 ? -0.147 -12.138 0.248 1.00 92.38 81 HIS A O 1
ATOM 619 N N . ASP A 1 82 ? 0.498 -10.932 -1.557 1.00 91.81 82 ASP A N 1
ATOM 620 C CA . ASP A 1 82 ? 1.675 -11.738 -1.869 1.00 91.81 82 ASP A CA 1
ATOM 621 C C . ASP A 1 82 ? 2.924 -11.324 -1.084 1.00 91.81 82 ASP A C 1
ATOM 623 O O . ASP A 1 82 ? 3.801 -12.156 -0.841 1.00 91.81 82 ASP A O 1
ATOM 627 N N . ARG A 1 83 ? 3.048 -10.040 -0.714 1.00 93.00 83 ARG A N 1
ATOM 628 C CA . ARG A 1 83 ? 4.354 -9.450 -0.358 1.00 93.00 83 ARG A CA 1
ATOM 629 C C . ARG A 1 83 ? 4.363 -8.523 0.843 1.00 93.00 83 ARG A C 1
ATOM 631 O O . ARG A 1 83 ? 5.426 -8.341 1.439 1.00 93.00 83 ARG A O 1
ATOM 638 N N . ALA A 1 84 ? 3.215 -7.986 1.254 1.00 91.75 84 ALA A N 1
ATOM 639 C CA . ALA A 1 84 ? 3.179 -7.058 2.383 1.00 91.75 84 ALA A CA 1
ATOM 640 C C . ALA A 1 84 ? 3.824 -7.635 3.649 1.00 91.75 84 ALA A C 1
ATOM 642 O O . ALA A 1 84 ? 4.540 -6.914 4.322 1.00 91.75 84 ALA A O 1
ATOM 643 N N . GLU A 1 85 ? 3.651 -8.923 3.959 1.00 91.69 85 GLU A N 1
ATOM 644 C CA . GLU A 1 85 ? 4.257 -9.514 5.165 1.00 91.69 85 GLU A CA 1
ATOM 645 C C . GLU A 1 85 ? 5.794 -9.534 5.111 1.00 91.69 85 GLU A C 1
ATOM 647 O O . GLU A 1 85 ? 6.438 -9.309 6.132 1.00 91.69 85 GLU A O 1
ATOM 652 N N . SER A 1 86 ? 6.392 -9.740 3.931 1.00 91.50 86 SER A N 1
ATOM 653 C CA . SER A 1 86 ? 7.852 -9.691 3.782 1.00 91.50 86 SER A CA 1
ATOM 654 C C . SER A 1 86 ? 8.413 -8.272 3.866 1.00 91.50 86 SER A C 1
ATOM 656 O O . SER A 1 86 ? 9.511 -8.083 4.378 1.00 91.50 86 SER A O 1
ATOM 658 N N . CYS A 1 87 ? 7.668 -7.275 3.384 1.00 90.50 87 CYS A N 1
ATOM 659 C CA . CYS A 1 87 ? 8.109 -5.877 3.376 1.00 90.50 87 CYS A CA 1
ATOM 660 C C . CYS A 1 87 ? 7.745 -5.134 4.671 1.00 90.50 87 CYS A C 1
ATOM 662 O O . CYS A 1 87 ? 8.390 -4.159 5.040 1.00 90.50 87 CYS A O 1
ATOM 664 N N . LEU A 1 88 ? 6.696 -5.584 5.359 1.00 91.00 88 LEU A N 1
ATOM 665 C CA . LEU A 1 88 ? 6.121 -4.981 6.556 1.00 91.00 88 LEU A CA 1
ATOM 666 C C . LEU A 1 88 ? 5.859 -6.074 7.603 1.00 91.00 88 LEU A C 1
ATOM 668 O O . LEU A 1 88 ? 4.700 -6.435 7.829 1.00 91.00 88 LEU A O 1
ATOM 672 N N . PRO A 1 89 ? 6.902 -6.571 8.286 1.00 91.62 89 PRO A N 1
ATOM 673 C CA . PRO A 1 89 ? 6.768 -7.673 9.232 1.00 91.62 89 PRO A CA 1
ATOM 674 C C . PRO A 1 89 ? 5.668 -7.439 10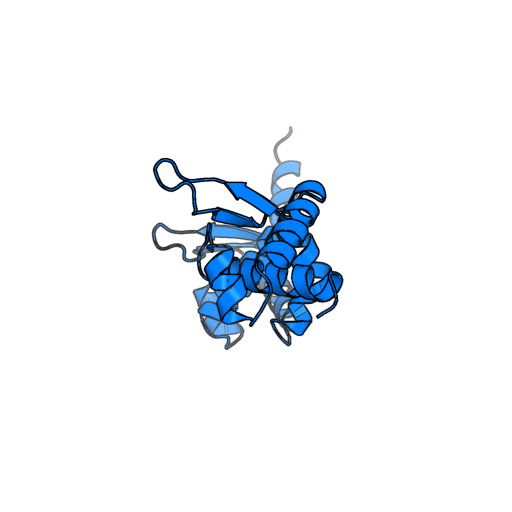.274 1.00 91.62 89 PRO A C 1
ATOM 676 O O . PRO A 1 89 ? 5.521 -6.339 10.817 1.00 91.62 89 PRO A O 1
ATOM 679 N N . GLY A 1 90 ? 4.866 -8.469 10.539 1.00 92.38 90 GLY A N 1
ATOM 680 C CA . GLY A 1 90 ? 3.782 -8.425 11.519 1.00 92.38 90 GLY A CA 1
ATOM 681 C C . GLY A 1 90 ? 2.521 -7.699 11.046 1.00 92.38 90 GLY A C 1
ATOM 682 O O . GLY A 1 90 ? 1.581 -7.563 11.837 1.00 92.38 90 GLY A O 1
ATOM 683 N N . VAL A 1 91 ? 2.452 -7.252 9.783 1.00 93.44 91 VAL A N 1
ATOM 684 C CA . VAL A 1 91 ? 1.287 -6.525 9.247 1.00 93.44 91 VAL A CA 1
ATOM 685 C C . VAL A 1 91 ? 0.003 -7.339 9.395 1.00 93.44 91 VAL A C 1
ATOM 687 O O . VAL A 1 91 ? -0.996 -6.798 9.868 1.00 93.44 91 VAL A O 1
ATOM 690 N N . ARG A 1 92 ? 0.018 -8.651 9.121 1.00 91.88 92 ARG A N 1
ATOM 691 C CA . ARG A 1 92 ? -1.182 -9.498 9.271 1.00 91.88 92 ARG A CA 1
ATOM 692 C C . ARG A 1 92 ? -1.653 -9.599 10.719 1.00 91.88 92 ARG A C 1
ATOM 694 O O . ARG A 1 92 ? -2.854 -9.581 10.987 1.00 91.88 92 ARG A O 1
ATOM 701 N N . ALA A 1 93 ? -0.725 -9.712 11.668 1.00 93.38 93 ALA A N 1
ATOM 702 C CA . ALA A 1 93 ? -1.072 -9.758 13.085 1.00 93.38 93 ALA A CA 1
ATOM 703 C C . ALA A 1 93 ? -1.696 -8.431 13.539 1.00 93.38 93 ALA A C 1
ATOM 705 O O . ALA A 1 93 ? -2.752 -8.441 14.168 1.00 93.38 93 ALA A O 1
ATOM 706 N N . GLN A 1 94 ? -1.106 -7.306 13.139 1.00 95.06 94 GLN A N 1
ATOM 707 C CA . GLN A 1 94 ? -1.594 -5.968 13.475 1.00 95.06 94 GLN A CA 1
ATOM 708 C C . GLN A 1 94 ? -2.950 -5.656 12.827 1.00 95.06 94 GLN A C 1
ATOM 710 O O . GLN A 1 94 ? -3.821 -5.101 13.488 1.00 95.06 94 GLN A O 1
ATOM 715 N N . GLN A 1 95 ? -3.189 -6.078 11.582 1.00 94.06 95 GLN A N 1
ATOM 716 C CA . GLN A 1 95 ? -4.503 -5.955 10.936 1.00 94.06 95 GLN A CA 1
ATOM 717 C C . GLN A 1 95 ? -5.609 -6.668 11.722 1.00 94.06 95 GLN A C 1
ATOM 719 O O . GLN A 1 95 ? -6.718 -6.146 11.839 1.00 94.06 95 GLN A O 1
ATOM 724 N N . ARG A 1 96 ? -5.314 -7.851 12.284 1.00 92.81 96 ARG A N 1
ATOM 725 C CA . ARG A 1 96 ? -6.269 -8.573 13.140 1.00 92.81 96 ARG A CA 1
ATOM 726 C C . ARG A 1 96 ? -6.583 -7.795 14.414 1.00 92.81 96 ARG A C 1
ATOM 728 O O . ARG A 1 96 ? -7.752 -7.722 14.775 1.00 92.81 96 ARG A O 1
ATOM 735 N N . LEU A 1 97 ? -5.579 -7.183 15.044 1.00 93.00 97 LEU A N 1
ATOM 736 C CA . LEU A 1 97 ? -5.782 -6.345 16.232 1.00 93.00 97 LEU A CA 1
ATOM 737 C C . LEU A 1 97 ? -6.647 -5.120 15.914 1.00 93.00 97 LEU A C 1
ATOM 739 O O . LEU A 1 97 ? -7.606 -4.853 16.631 1.00 93.00 97 LEU A O 1
ATOM 743 N N . VAL A 1 98 ? -6.375 -4.425 14.803 1.00 92.81 98 VAL A N 1
ATOM 744 C CA . VAL A 1 98 ? -7.208 -3.297 14.346 1.00 92.81 98 VAL A CA 1
ATOM 745 C C . VAL A 1 98 ? -8.653 -3.749 14.119 1.00 92.81 98 VAL A C 1
ATOM 747 O O . VAL A 1 98 ? -9.585 -3.073 14.544 1.00 92.81 98 VAL A O 1
ATOM 750 N N . TYR A 1 99 ? -8.857 -4.905 13.482 1.00 90.56 99 TYR A N 1
ATOM 751 C CA . TYR A 1 99 ? -10.198 -5.440 13.245 1.00 90.56 99 TYR A CA 1
ATOM 752 C C . TYR A 1 99 ? -10.936 -5.781 14.548 1.00 90.56 99 TYR A C 1
ATOM 754 O O . TYR A 1 99 ? -12.102 -5.427 14.691 1.00 90.56 99 TYR A O 1
ATOM 762 N N . GLN A 1 100 ? -10.263 -6.424 15.506 1.00 90.62 100 GLN A N 1
ATOM 763 C CA . GLN A 1 100 ? -10.829 -6.722 16.828 1.00 90.62 100 GLN A CA 1
ATOM 764 C C . GLN A 1 100 ? -11.204 -5.446 17.584 1.00 90.62 100 GLN A C 1
ATOM 766 O O . GLN A 1 100 ? -12.272 -5.379 18.185 1.00 90.62 100 GLN A O 1
ATOM 771 N N . PHE A 1 101 ? -10.357 -4.422 17.513 1.00 90.94 101 PHE A N 1
ATOM 772 C CA . PHE A 1 101 ? -10.618 -3.142 18.155 1.00 90.94 101 PHE A CA 1
ATOM 773 C C . PHE A 1 101 ? -11.842 -2.438 17.544 1.00 90.94 101 PHE A C 1
ATOM 775 O O . PHE A 1 101 ? -12.730 -1.998 18.268 1.00 90.94 101 PHE A O 1
ATOM 782 N N . LEU A 1 102 ? -11.959 -2.433 16.210 1.00 90.88 102 LEU A N 1
ATOM 783 C CA . LEU A 1 102 ? -13.118 -1.873 15.501 1.00 90.88 102 LEU A CA 1
ATOM 784 C C . LEU A 1 102 ? -14.441 -2.582 15.829 1.00 90.88 102 LEU A C 1
ATOM 786 O O . LEU A 1 102 ? -15.492 -1.952 15.784 1.00 90.88 102 LEU A O 1
ATOM 790 N N . GLN A 1 103 ? -14.413 -3.875 16.168 1.00 88.19 103 GLN A N 1
ATOM 791 C CA . GLN A 1 103 ? -15.614 -4.597 16.608 1.00 88.19 103 GLN A CA 1
ATOM 792 C C . GLN A 1 103 ? -16.109 -4.154 17.989 1.00 88.19 103 GLN A C 1
ATOM 794 O O . GLN A 1 103 ? -17.291 -4.310 18.288 1.00 88.19 103 GLN A O 1
ATOM 799 N N . GLN A 1 104 ? -15.213 -3.644 18.833 1.00 88.69 104 GLN A N 1
ATOM 800 C CA . GLN A 1 104 ? -15.544 -3.170 20.176 1.00 88.69 104 GLN A CA 1
ATOM 801 C C . GLN A 1 104 ? -15.950 -1.698 20.159 1.00 88.69 104 GLN A C 1
ATOM 803 O O . GLN A 1 104 ? -16.847 -1.292 20.895 1.00 88.69 104 GLN A O 1
ATOM 808 N N . GLN A 1 105 ? -15.285 -0.902 19.319 1.00 86.25 105 GLN A N 1
ATOM 809 C CA . GLN A 1 105 ? -15.477 0.535 19.256 1.00 86.25 105 GLN A CA 1
ATOM 810 C C . GLN A 1 105 ? -15.314 1.037 17.821 1.00 86.25 105 GLN A C 1
ATOM 812 O O . GLN A 1 105 ? -14.230 1.000 17.241 1.00 86.25 105 GLN A O 1
ATOM 817 N N . GLU A 1 106 ? -16.397 1.567 17.260 1.00 87.62 106 GLU A N 1
ATOM 818 C CA . GLU A 1 106 ? -16.382 2.290 15.992 1.00 87.62 106 GLU A CA 1
ATOM 819 C C . GLU A 1 106 ? -17.489 3.364 15.955 1.00 87.62 106 GLU A C 1
ATOM 821 O O . GLU A 1 106 ? -18.565 3.167 16.520 1.00 87.62 106 GLU A O 1
ATOM 826 N N . PRO A 1 107 ? -17.275 4.511 15.280 1.00 91.06 107 PRO A N 1
ATOM 827 C CA . PRO A 1 107 ? -16.050 4.903 14.587 1.00 91.06 107 PRO A CA 1
ATOM 828 C C . PRO A 1 107 ? -14.916 5.311 15.535 1.00 91.06 107 PRO A C 1
ATOM 830 O O . PRO A 1 107 ? -15.163 5.813 16.626 1.00 91.06 107 PRO A O 1
ATOM 833 N N . ILE A 1 108 ? -13.679 5.176 15.059 1.00 93.00 108 ILE A N 1
ATOM 834 C CA . ILE A 1 108 ? -12.462 5.613 15.768 1.00 93.00 108 ILE A CA 1
ATOM 835 C C . ILE A 1 108 ? -11.554 6.440 14.857 1.00 93.00 108 ILE A C 1
ATOM 837 O O . ILE A 1 108 ? -11.674 6.378 13.631 1.00 93.00 108 ILE A O 1
ATOM 841 N N . SER A 1 109 ? -10.636 7.199 15.451 1.00 93.38 109 SER A N 1
ATOM 842 C CA . SER A 1 109 ? -9.583 7.917 14.728 1.00 93.38 109 SER A CA 1
ATOM 843 C C . SER A 1 109 ? -8.284 7.102 14.683 1.00 93.38 109 SER A C 1
ATOM 845 O O . SER A 1 109 ? -8.106 6.145 15.443 1.00 93.38 109 SER A O 1
ATOM 847 N N . ALA A 1 110 ? -7.343 7.501 13.821 1.00 92.31 110 ALA A N 1
ATOM 848 C CA . ALA A 1 110 ? -5.991 6.942 13.842 1.00 92.31 110 ALA A CA 1
ATOM 849 C C . ALA A 1 110 ? -5.279 7.178 15.183 1.00 92.31 110 ALA A C 1
ATOM 851 O O . ALA A 1 110 ? -4.597 6.277 15.653 1.00 92.31 110 ALA A O 1
ATOM 852 N N . ALA A 1 111 ? -5.485 8.330 15.830 1.00 91.88 111 ALA A N 1
ATOM 853 C CA . ALA A 1 111 ? -4.876 8.629 17.129 1.00 91.88 111 ALA A CA 1
ATOM 854 C C . ALA A 1 111 ? -5.364 7.671 18.232 1.00 91.88 111 ALA A C 1
ATOM 856 O O . ALA A 1 111 ? -4.588 7.254 19.088 1.00 91.88 111 ALA A O 1
ATOM 857 N N . THR A 1 112 ? -6.639 7.265 18.190 1.00 93.44 112 THR A N 1
ATOM 858 C CA . THR A 1 112 ? -7.159 6.237 19.103 1.00 93.44 112 THR A CA 1
ATOM 859 C C . THR A 1 112 ? -6.477 4.891 18.859 1.00 93.44 112 THR A C 1
ATOM 861 O O . THR A 1 112 ? -6.038 4.258 19.812 1.00 93.44 112 THR A O 1
ATOM 864 N N . LEU A 1 113 ? -6.327 4.470 17.597 1.00 93.00 113 LEU A N 1
ATOM 865 C CA . LEU A 1 113 ? -5.603 3.236 17.262 1.00 93.00 113 LEU A CA 1
ATOM 866 C C . LEU A 1 113 ? -4.134 3.286 17.691 1.00 93.00 113 LEU A C 1
ATOM 868 O O . LEU A 1 113 ? -3.613 2.284 18.172 1.00 93.00 113 LEU A O 1
ATOM 872 N N . GLU A 1 114 ? -3.484 4.436 17.527 1.00 93.88 114 GLU A N 1
ATOM 873 C CA . GLU A 1 114 ? -2.107 4.678 17.957 1.00 93.88 114 GLU A CA 1
ATOM 874 C C . GLU A 1 114 ? -1.952 4.414 19.457 1.00 93.88 114 GLU A C 1
ATOM 876 O O . GLU A 1 114 ? -1.157 3.564 19.863 1.00 93.88 114 GLU A O 1
ATOM 881 N N . ALA A 1 115 ? -2.790 5.065 20.269 1.00 93.12 115 ALA A N 1
ATOM 882 C CA . ALA A 1 115 ? -2.778 4.926 21.719 1.00 93.12 115 ALA A CA 1
ATOM 883 C C . ALA A 1 115 ? -3.153 3.509 22.181 1.00 93.12 115 ALA A C 1
ATOM 885 O O . ALA A 1 115 ? -2.526 2.970 23.090 1.00 93.12 115 ALA A O 1
ATOM 886 N N . SER A 1 116 ? -4.162 2.890 21.561 1.00 91.94 116 SER A N 1
ATOM 887 C CA . SER A 1 116 ? -4.661 1.575 21.978 1.00 91.94 116 SER A CA 1
ATOM 888 C C . SER A 1 116 ? -3.754 0.417 21.566 1.00 91.94 116 SER A C 1
ATOM 890 O O . SER A 1 116 ? -3.692 -0.583 22.278 1.00 91.94 116 SER A O 1
ATOM 892 N N . LEU A 1 117 ? -3.061 0.526 20.430 1.00 90.56 117 LEU A N 1
ATOM 893 C CA . LEU A 1 117 ? -2.181 -0.533 19.925 1.00 90.56 117 LEU A CA 1
ATOM 894 C C . LEU A 1 117 ? -0.701 -0.295 20.247 1.00 90.56 117 LEU A C 1
ATOM 896 O O . LEU A 1 117 ? 0.112 -1.188 20.009 1.00 90.56 117 LEU A O 1
ATOM 900 N N . GLY A 1 118 ? -0.337 0.889 20.753 1.00 92.94 118 GLY A N 1
ATOM 901 C CA . GLY A 1 118 ? 1.056 1.262 21.017 1.00 92.94 118 GLY A CA 1
ATOM 902 C C . GLY A 1 118 ? 1.916 1.275 19.750 1.00 92.94 118 GLY A C 1
ATOM 903 O O . GLY A 1 118 ? 3.102 0.954 19.797 1.00 92.94 118 GLY A O 1
ATOM 904 N N . LEU A 1 119 ? 1.309 1.574 18.598 1.00 91.31 119 LEU A N 1
ATOM 905 C CA . LEU A 1 119 ? 1.984 1.601 17.300 1.00 91.31 119 LEU A CA 1
ATOM 906 C C . LEU A 1 119 ? 2.323 3.042 16.917 1.00 91.31 119 LEU A C 1
ATOM 908 O O . LEU A 1 119 ? 1.518 3.912 17.200 1.00 91.31 119 LEU A O 1
ATOM 912 N N . PRO A 1 120 ? 3.432 3.313 16.208 1.00 92.62 120 PRO A N 1
ATOM 913 C CA . PRO A 1 120 ? 3.711 4.654 15.695 1.00 92.62 120 PRO A CA 1
ATOM 914 C C . PRO A 1 120 ? 2.641 5.142 14.704 1.00 92.62 120 PRO A C 1
ATOM 916 O O . PRO A 1 120 ? 2.140 4.344 13.904 1.00 92.62 120 PRO A O 1
ATOM 919 N N . ALA A 1 121 ? 2.383 6.453 14.661 1.00 90.19 121 ALA A N 1
ATOM 920 C CA . ALA A 1 121 ? 1.425 7.081 13.740 1.00 90.19 121 ALA A CA 1
ATOM 921 C C . ALA A 1 121 ? 1.581 6.630 12.273 1.00 90.19 121 ALA A C 1
ATOM 923 O O . ALA A 1 121 ? 0.604 6.243 11.628 1.00 90.19 121 ALA A O 1
ATOM 924 N N . LEU A 1 122 ? 2.818 6.594 11.754 1.00 90.06 122 LEU A N 1
ATOM 925 C CA . LEU A 1 122 ? 3.095 6.118 10.393 1.00 90.06 122 LEU A CA 1
ATOM 926 C C . LEU A 1 122 ? 2.642 4.664 10.202 1.00 90.06 122 LEU A C 1
ATOM 928 O O . LEU A 1 122 ? 2.045 4.326 9.184 1.00 90.06 122 LEU A O 1
ATOM 932 N N . ARG A 1 123 ? 2.871 3.797 11.194 1.00 92.00 123 ARG A N 1
ATOM 933 C CA . ARG A 1 123 ? 2.468 2.391 11.113 1.00 92.00 123 ARG A CA 1
ATOM 934 C C . ARG A 1 123 ? 0.950 2.242 11.113 1.00 92.00 123 ARG A C 1
ATOM 936 O O . ARG A 1 123 ? 0.422 1.431 10.353 1.00 92.00 123 ARG A O 1
ATOM 943 N N . VAL A 1 124 ? 0.248 3.032 11.921 1.00 93.06 124 VAL A N 1
ATOM 944 C CA . VAL A 1 124 ? -1.222 3.076 11.916 1.00 93.06 124 VAL A CA 1
ATOM 945 C C . VAL A 1 124 ? -1.737 3.546 10.557 1.00 93.06 124 VAL A C 1
ATOM 947 O O . VAL A 1 124 ? -2.623 2.906 9.992 1.00 93.06 124 VAL A O 1
ATOM 950 N N . HIS A 1 125 ? -1.149 4.601 9.988 1.00 91.38 125 HIS A N 1
ATOM 951 C CA . HIS A 1 125 ? -1.508 5.095 8.659 1.00 91.38 125 HIS A CA 1
ATOM 952 C C . HIS A 1 125 ? -1.378 4.000 7.588 1.00 91.38 125 HIS A C 1
ATOM 954 O O . HIS A 1 125 ? -2.336 3.730 6.860 1.00 91.38 125 HIS A O 1
ATOM 960 N N . GLN A 1 126 ? -0.235 3.306 7.556 1.00 92.56 126 GLN A N 1
ATOM 961 C CA . GLN A 1 126 ? 0.008 2.182 6.646 1.00 92.56 126 GLN A CA 1
ATOM 962 C C . GLN A 1 126 ? -1.042 1.076 6.812 1.00 92.56 126 GLN A C 1
ATOM 964 O O . GLN A 1 126 ? -1.621 0.614 5.830 1.00 92.56 126 GLN A O 1
ATOM 969 N N . LEU A 1 127 ? -1.330 0.663 8.051 1.00 93.94 127 LEU A N 1
ATOM 970 C CA . LEU A 1 127 ? -2.314 -0.386 8.335 1.00 93.94 127 LEU A CA 1
ATOM 971 C C . LEU A 1 127 ? -3.712 -0.003 7.843 1.00 93.94 127 LEU A C 1
ATOM 973 O O . LEU A 1 127 ? -4.375 -0.812 7.191 1.00 93.94 127 LEU A O 1
ATOM 977 N N . VAL A 1 128 ? -4.147 1.230 8.109 1.00 93.25 128 VAL A N 1
ATOM 978 C CA . VAL A 1 128 ? -5.468 1.720 7.696 1.00 93.25 128 VAL A CA 1
ATOM 979 C C . VAL A 1 128 ? -5.564 1.822 6.172 1.00 93.25 128 VAL A C 1
ATOM 981 O O . VAL A 1 128 ? -6.577 1.401 5.612 1.00 93.25 128 VAL A O 1
ATOM 984 N N . LEU A 1 129 ? -4.515 2.286 5.481 1.00 92.12 129 LEU A N 1
ATOM 985 C CA . LEU A 1 129 ? -4.460 2.292 4.012 1.00 92.12 129 LEU A CA 1
ATOM 986 C C . LEU A 1 129 ? -4.577 0.887 3.420 1.00 92.12 129 LEU A C 1
ATOM 988 O O . LEU A 1 129 ? -5.386 0.662 2.514 1.00 92.12 129 LEU A O 1
ATOM 992 N N . ILE A 1 130 ? -3.810 -0.070 3.945 1.00 93.81 130 ILE A N 1
ATOM 993 C CA . ILE A 1 130 ? -3.850 -1.463 3.488 1.00 93.81 130 ILE A CA 1
ATOM 994 C C . ILE A 1 130 ? -5.253 -2.038 3.698 1.00 93.81 130 ILE A C 1
ATOM 996 O O . ILE A 1 130 ? -5.852 -2.581 2.770 1.00 93.81 130 ILE A O 1
ATOM 1000 N N . MET A 1 131 ? -5.815 -1.889 4.900 1.00 94.00 131 MET A N 1
ATOM 1001 C CA . MET A 1 131 ? -7.146 -2.415 5.215 1.00 94.00 131 MET A CA 1
ATOM 1002 C C . MET A 1 131 ? -8.245 -1.752 4.380 1.00 94.00 131 MET A C 1
ATOM 1004 O O . MET A 1 131 ? -9.199 -2.426 3.993 1.00 94.00 131 MET A O 1
ATOM 1008 N N . ARG A 1 132 ? -8.123 -0.455 4.074 1.00 91.94 132 ARG A N 1
ATOM 1009 C CA . ARG A 1 132 ? -9.048 0.261 3.185 1.00 91.94 132 ARG A CA 1
ATOM 1010 C C . ARG A 1 132 ? -8.961 -0.265 1.752 1.00 91.94 132 ARG A C 1
ATOM 1012 O O . ARG A 1 132 ? -9.995 -0.432 1.115 1.00 91.94 132 ARG A O 1
ATOM 1019 N N . SER A 1 133 ? -7.758 -0.562 1.267 1.00 90.50 133 SER A N 1
ATOM 1020 C CA . SER A 1 133 ? -7.519 -1.060 -0.101 1.00 90.50 133 SER A CA 1
ATOM 1021 C C . SER A 1 133 ? -8.036 -2.480 -0.303 1.00 90.50 133 SER A C 1
ATOM 1023 O O . SER A 1 133 ? -8.582 -2.799 -1.353 1.00 90.50 133 SER A O 1
ATOM 1025 N N . LEU A 1 134 ? -7.965 -3.306 0.743 1.00 92.25 134 LEU A N 1
ATOM 1026 C CA . LEU A 1 134 ? -8.638 -4.608 0.791 1.00 92.25 134 LEU A CA 1
ATOM 1027 C C . LEU A 1 134 ? -10.167 -4.495 0.940 1.00 92.25 134 LEU A C 1
ATOM 1029 O O . LEU A 1 134 ? -10.871 -5.502 0.937 1.00 92.25 134 LEU A O 1
ATOM 1033 N N . GLY A 1 135 ? -10.696 -3.283 1.130 1.00 90.56 135 GLY A N 1
ATOM 1034 C CA . GLY A 1 135 ? -12.108 -3.050 1.409 1.00 90.56 135 GLY A CA 1
ATOM 1035 C C . GLY A 1 135 ? -12.558 -3.558 2.781 1.00 90.56 135 GLY A C 1
ATOM 1036 O O . GLY A 1 135 ? -13.756 -3.690 3.004 1.00 90.56 135 GLY A O 1
ATOM 1037 N N . SER A 1 136 ? -11.645 -3.855 3.707 1.00 91.25 136 SER A N 1
ATOM 1038 C CA . SER A 1 136 ? -11.972 -4.341 5.057 1.00 91.25 136 SER A CA 1
ATOM 1039 C C . SER A 1 136 ? -12.535 -3.238 5.957 1.00 91.25 136 SER A C 1
ATOM 1041 O O . SER A 1 136 ? -13.328 -3.514 6.864 1.00 91.25 136 SER A O 1
ATOM 1043 N N . VAL A 1 137 ? -12.137 -1.988 5.703 1.00 93.38 137 VAL A N 1
ATOM 1044 C CA . VAL A 1 137 ? -12.576 -0.803 6.451 1.00 93.38 137 VAL A CA 1
ATOM 1045 C C . VAL A 1 137 ? -12.970 0.333 5.515 1.00 93.38 137 VAL A C 1
ATOM 1047 O O . VAL A 1 137 ? -12.479 0.437 4.390 1.00 93.38 137 VAL A O 1
ATOM 1050 N N . GLN A 1 138 ? -13.819 1.225 6.014 1.00 92.38 138 GLN A N 1
ATOM 1051 C CA . GLN A 1 138 ? -14.020 2.555 5.448 1.00 92.38 138 GLN A CA 1
ATOM 1052 C C . GLN A 1 138 ? -13.320 3.575 6.336 1.00 92.38 138 GLN A C 1
ATOM 1054 O O . GLN A 1 138 ? -13.498 3.555 7.552 1.00 92.38 138 GLN A O 1
ATOM 1059 N N . ALA A 1 139 ? -12.529 4.459 5.731 1.00 91.88 139 ALA A N 1
ATOM 1060 C CA . ALA A 1 139 ? -11.779 5.475 6.452 1.00 91.88 139 ALA A CA 1
ATOM 1061 C C . ALA A 1 139 ? -11.882 6.831 5.742 1.00 91.88 139 ALA A C 1
ATOM 1063 O O . ALA A 1 139 ? -11.591 6.923 4.547 1.00 91.88 139 ALA A O 1
ATOM 1064 N N . ALA A 1 140 ? -12.297 7.863 6.478 1.00 90.44 140 ALA A N 1
ATOM 1065 C CA . ALA A 1 140 ? -12.262 9.253 6.026 1.00 90.44 140 ALA A C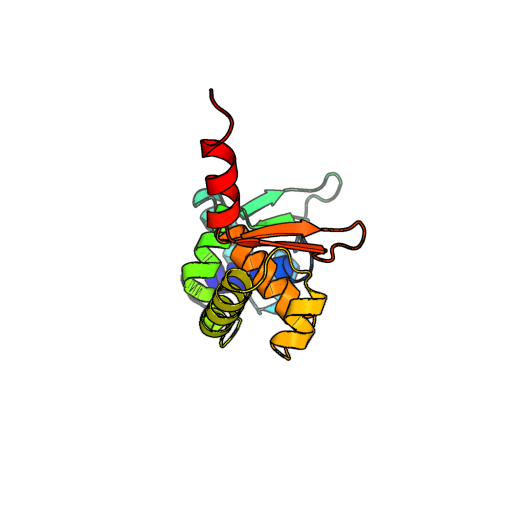A 1
ATOM 1066 C C . ALA A 1 140 ? -10.923 9.902 6.396 1.00 90.44 140 ALA A C 1
ATOM 1068 O O . ALA A 1 140 ? -10.357 9.579 7.443 1.00 90.44 140 ALA A O 1
ATOM 1069 N N . VAL A 1 141 ? -10.453 10.820 5.550 1.00 89.06 141 VAL A N 1
ATOM 1070 C CA . VAL A 1 141 ? -9.236 11.612 5.769 1.00 89.06 141 VAL A CA 1
ATOM 1071 C C . VAL A 1 141 ? -9.578 13.090 5.932 1.00 89.06 141 VAL A C 1
ATOM 1073 O O . VAL A 1 141 ? -10.538 13.563 5.322 1.00 89.06 141 VAL A O 1
ATOM 1076 N N . ASP A 1 142 ? -8.824 13.804 6.765 1.00 87.25 142 ASP A N 1
ATOM 1077 C CA . ASP A 1 142 ? -8.871 15.268 6.829 1.00 87.25 142 ASP A CA 1
ATOM 1078 C C . ASP A 1 142 ? -8.032 15.921 5.711 1.00 87.25 142 ASP A C 1
ATOM 1080 O O . ASP A 1 142 ? -7.441 15.242 4.868 1.00 87.25 142 ASP A O 1
ATOM 1084 N N . ALA A 1 143 ? -7.978 17.256 5.705 1.00 83.62 143 ALA A N 1
ATOM 1085 C CA . ALA A 1 143 ? -7.196 18.029 4.738 1.00 83.62 143 ALA A CA 1
ATOM 1086 C C . ALA A 1 143 ? -5.676 17.793 4.837 1.00 83.62 143 ALA A C 1
ATOM 1088 O O . ALA A 1 143 ? -4.961 18.049 3.873 1.00 83.62 143 ALA A O 1
ATOM 1089 N N . ALA A 1 144 ? -5.188 17.300 5.978 1.00 81.19 144 ALA A N 1
ATOM 1090 C CA . ALA A 1 144 ? -3.788 16.947 6.192 1.00 81.19 144 ALA A CA 1
ATOM 1091 C C . ALA A 1 144 ? -3.495 15.467 5.867 1.00 81.19 144 ALA A C 1
ATOM 1093 O O . ALA A 1 144 ? -2.350 15.032 5.958 1.00 81.19 144 ALA A O 1
ATOM 1094 N N . GLY A 1 145 ? -4.507 14.688 5.467 1.00 81.19 145 GLY A N 1
ATOM 1095 C CA . GLY A 1 145 ? -4.372 13.269 5.138 1.00 81.19 145 GLY A CA 1
ATOM 1096 C C . GLY A 1 145 ? -4.455 12.323 6.341 1.00 81.19 145 GLY A C 1
ATOM 1097 O O . GLY A 1 145 ? -4.211 11.123 6.186 1.00 81.19 145 GLY A O 1
ATOM 1098 N N . HIS A 1 146 ? -4.823 12.807 7.531 1.00 84.81 146 HIS A N 1
ATOM 1099 C CA . HIS A 1 146 ? -4.984 11.955 8.710 1.00 84.81 146 HIS A CA 1
ATOM 1100 C C . HIS A 1 146 ? -6.335 11.247 8.709 1.00 84.81 146 HIS A C 1
ATOM 1102 O O . HIS A 1 146 ? -7.370 11.838 8.400 1.00 84.81 146 HIS A O 1
ATOM 1108 N N . PHE A 1 147 ? -6.351 9.980 9.127 1.00 90.12 147 PHE A N 1
ATOM 1109 C CA . PHE A 1 147 ? -7.594 9.224 9.241 1.00 90.12 147 PHE A CA 1
ATOM 1110 C C . PHE A 1 147 ? -8.392 9.635 10.483 1.00 90.12 147 PHE A C 1
ATOM 1112 O O . PHE A 1 147 ? -8.003 9.347 11.618 1.00 90.12 147 PHE A O 1
ATOM 1119 N N . THR A 1 148 ? -9.543 10.267 10.265 1.00 91.31 148 THR A N 1
ATOM 1120 C CA . THR A 1 148 ? -10.387 10.826 11.336 1.00 91.31 148 THR A CA 1
ATOM 1121 C C . THR A 1 148 ? -11.550 9.923 11.724 1.00 91.31 148 THR A C 1
ATOM 1123 O O . THR A 1 148 ? -12.007 9.964 12.864 1.00 91.31 148 THR A O 1
ATOM 1126 N N . LYS A 1 149 ? -12.037 9.097 10.792 1.00 92.81 149 LYS A N 1
ATOM 1127 C CA . LYS A 1 149 ? -13.204 8.233 11.009 1.00 92.81 149 LYS A CA 1
ATOM 1128 C C . LYS A 1 149 ? -13.022 6.896 10.309 1.00 92.81 149 LYS A C 1
ATOM 1130 O O . LYS A 1 149 ? -13.202 6.815 9.096 1.00 92.81 149 LYS A O 1
ATOM 1135 N N . ILE A 1 150 ? -12.693 5.866 11.077 1.00 94.44 150 ILE A N 1
ATOM 1136 C CA . ILE A 1 150 ? -12.440 4.497 10.620 1.00 94.44 150 ILE A CA 1
ATOM 1137 C C . ILE A 1 150 ? -13.572 3.594 11.119 1.00 94.44 150 ILE A C 1
ATOM 1139 O O . ILE A 1 150 ? -13.965 3.679 12.284 1.00 94.44 150 ILE A O 1
ATOM 1143 N N . ARG A 1 151 ? -14.116 2.759 10.229 1.00 93.50 151 ARG A N 1
ATOM 1144 C CA . ARG A 1 151 ? -15.211 1.809 10.493 1.00 93.50 151 ARG A CA 1
ATOM 1145 C C . ARG A 1 151 ? -14.949 0.471 9.815 1.00 93.50 151 ARG A C 1
ATOM 1147 O O . ARG A 1 151 ? -14.433 0.446 8.696 1.00 93.50 151 ARG A O 1
ATOM 1154 N N . GLY A 1 152 ? -15.365 -0.627 10.432 1.00 89.81 152 GLY A N 1
ATOM 1155 C CA . GLY A 1 152 ? -15.411 -1.936 9.790 1.00 89.81 152 GLY A CA 1
ATOM 1156 C C . GLY A 1 152 ? -16.492 -1.997 8.706 1.00 89.81 152 GLY A C 1
ATOM 1157 O O . GLY A 1 152 ? -17.563 -1.403 8.832 1.00 89.81 152 GLY A O 1
ATOM 1158 N N . ARG A 1 153 ? -16.245 -2.750 7.626 1.00 80.19 153 ARG A N 1
ATOM 1159 C CA . ARG A 1 153 ? -17.194 -2.872 6.499 1.00 80.19 153 ARG A CA 1
ATOM 1160 C C . ARG A 1 153 ? -18.596 -3.347 6.913 1.00 80.19 153 ARG A C 1
ATOM 1162 O O . ARG A 1 153 ? -19.583 -2.813 6.413 1.00 80.19 153 ARG A O 1
ATOM 1169 N N . ARG A 1 154 ? -18.695 -4.310 7.841 1.00 68.06 154 ARG A N 1
ATOM 1170 C CA . ARG A 1 154 ? -19.984 -4.898 8.275 1.00 68.06 154 ARG A CA 1
ATOM 1171 C C . ARG A 1 154 ? -20.935 -3.867 8.895 1.00 68.06 154 ARG A C 1
ATOM 1173 O O . ARG A 1 154 ? -22.139 -3.951 8.685 1.00 68.06 154 ARG A O 1
ATOM 1180 N N . SER A 1 155 ? -20.392 -2.865 9.585 1.00 58.78 155 SER A N 1
ATOM 1181 C CA . SER A 1 155 ? -21.158 -1.761 10.178 1.00 58.78 155 SER A CA 1
ATOM 1182 C C . SER A 1 155 ? -21.910 -0.929 9.140 1.00 58.78 155 SER A C 1
ATOM 1184 O O . SER A 1 155 ? -22.970 -0.372 9.404 1.00 58.78 155 SER A O 1
ATOM 1186 N N . VAL A 1 156 ? -21.355 -0.832 7.931 1.00 56.66 156 VAL A N 1
ATOM 1187 C CA . VAL A 1 156 ? -21.868 0.045 6.874 1.00 56.66 156 VAL A CA 1
ATOM 1188 C C . VAL A 1 156 ? -22.965 -0.638 6.062 1.00 56.66 156 VAL A C 1
ATOM 1190 O O . VAL A 1 156 ? -23.931 0.010 5.662 1.00 56.66 156 VAL A O 1
ATOM 1193 N N . GLU A 1 157 ? -22.857 -1.951 5.853 1.00 53.53 157 GLU A N 1
ATOM 1194 C CA . GLU A 1 157 ? -23.890 -2.745 5.175 1.00 53.53 157 GLU A CA 1
ATOM 1195 C C . GLU A 1 157 ? -25.155 -2.888 6.045 1.00 53.53 157 GLU A C 1
ATOM 1197 O O . GLU A 1 157 ? -26.265 -2.833 5.515 1.00 53.53 157 GLU A O 1
ATOM 1202 N N . GLY A 1 158 ? -25.014 -2.931 7.378 1.00 45.47 158 GLY A N 1
ATOM 1203 C CA . GLY A 1 158 ? -26.144 -2.963 8.318 1.00 45.47 158 GLY A CA 1
ATOM 1204 C C . GLY A 1 158 ? -27.044 -1.718 8.297 1.00 45.47 158 GLY A C 1
ATOM 1205 O O . GLY A 1 158 ? -28.219 -1.810 8.637 1.00 45.47 158 GLY A O 1
ATOM 1206 N N . VAL A 1 159 ? -26.544 -0.566 7.835 1.00 48.47 159 VAL A N 1
ATOM 1207 C CA . VAL A 1 159 ? -27.341 0.675 7.736 1.00 48.47 159 VAL A CA 1
ATOM 1208 C C . VAL A 1 159 ? -28.249 0.681 6.498 1.00 48.47 159 VAL A C 1
ATOM 1210 O O . VAL A 1 159 ? -29.287 1.338 6.504 1.00 48.47 159 VAL A O 1
ATOM 1213 N N . ARG A 1 160 ? -27.923 -0.073 5.435 1.00 45.69 160 ARG A N 1
ATOM 1214 C CA . ARG A 1 160 ? -28.733 -0.089 4.199 1.00 45.69 160 ARG A CA 1
ATOM 1215 C C . ARG A 1 160 ? -29.975 -0.981 4.264 1.00 45.69 160 ARG A C 1
ATOM 1217 O O . ARG A 1 160 ? -30.840 -0.835 3.410 1.00 45.69 160 ARG A O 1
ATOM 1224 N N . LEU A 1 161 ? -30.095 -1.864 5.256 1.00 45.94 161 LEU A N 1
ATOM 1225 C CA . LEU A 1 161 ? -31.227 -2.798 5.361 1.00 45.94 161 LEU A CA 1
ATOM 1226 C C . LEU A 1 161 ? -32.395 -2.286 6.222 1.00 45.94 161 LEU A C 1
ATOM 1228 O O . LEU A 1 161 ? -33.410 -2.964 6.312 1.00 45.94 161 LEU A O 1
ATOM 1232 N N . VAL A 1 162 ? -32.290 -1.094 6.823 1.00 50.81 162 VAL A N 1
ATOM 1233 C CA . VAL A 1 162 ? -33.344 -0.525 7.698 1.00 50.81 162 VAL A CA 1
ATOM 1234 C C . VAL A 1 162 ? -34.059 0.678 7.052 1.00 50.81 162 VAL A C 1
ATOM 1236 O O . VAL A 1 162 ? -34.938 1.282 7.653 1.00 50.81 162 VAL A O 1
ATOM 1239 N N . GLY A 1 163 ? -33.705 1.039 5.814 1.00 43.44 163 GLY A N 1
ATOM 1240 C CA . GLY A 1 163 ? -34.199 2.242 5.126 1.00 43.44 163 GLY A CA 1
ATOM 1241 C C . GLY A 1 163 ? -35.121 1.994 3.929 1.00 43.44 163 GLY A C 1
ATOM 1242 O O . GLY A 1 163 ? -35.179 2.845 3.049 1.00 43.44 163 GLY A O 1
ATOM 1243 N N . GLY A 1 164 ? -35.780 0.837 3.852 1.00 41.25 164 GLY A N 1
ATOM 1244 C CA . GLY A 1 164 ? -36.733 0.517 2.787 1.00 41.25 164 GLY A CA 1
ATOM 1245 C C . GLY A 1 164 ? -38.013 -0.064 3.370 1.00 41.25 164 GLY A C 1
ATOM 1246 O O . GLY A 1 164 ? -38.146 -1.283 3.439 1.00 41.25 164 GLY A O 1
ATOM 1247 N N . ALA A 1 165 ? -38.896 0.822 3.825 1.00 37.69 165 ALA A N 1
ATOM 1248 C CA . ALA A 1 165 ? -40.310 0.551 4.066 1.00 37.69 165 ALA A CA 1
ATOM 1249 C C . ALA A 1 165 ? -41.121 1.302 3.007 1.00 37.69 165 ALA A C 1
ATOM 1251 O O . ALA A 1 165 ? -40.722 2.450 2.694 1.00 37.69 165 ALA A O 1
#

Mean predicted aligned error: 7.33 Å

Foldseek 3Di:
DDLVVLLVLVLLVQLVVCLVDPPDWDFLVVSCVVVVHDSVSSVVSLVVCVVVVQWDWDDDPPDPRGITIHGDLVNLLVCLVPPCCVSPPCLVVLLVVVLVVLVVDFFDFLVVSCVVVVDDSSSSSSSQVSCVSVVQWDFDADPVRGTGTIHGNVVVVVVVVPPDD

Nearest PDB structures (foldseek):
  5yhy-assembly1_A  TM=5.745E-01  e=4.713E-03  Lactococcus lactis subsp. lactis Il1403
  8ylg-assembly1_B  TM=5.495E-01  e=3.930E-03  Burkholderia thailandensis
  7krh-assembly1_A-2  TM=6.266E-01  e=2.272E-02  Variovorax paradoxus
  7kfq-assembly1_A  TM=6.301E-01  e=2.564E-02  Variovorax paradoxus
  7dvr-assembly1_A-2  TM=5.775E-01  e=1.487E-02  Streptococcus agalactiae NEM316

pLDDT: mean 84.01, std 12.98, range [37.69, 95.06]

Organism: NCBI:txid1141878